Protein AF-A0A1J5GUF3-F1 (afdb_monomer_lite)

Radius of gyration: 13.49 Å; chains: 1; bounding box: 25×30×40 Å

Sequence (94 aa):
MDKYQRLLELGTNGCNYDVETEDIIQKLQDWDAKYGIELSEVSSDSVLLNFKSLPDDVTELASEIYEFCPDTIEQGFGCAEDMIEILIGLTQEP

Foldseek 3Di:
DPQLVVCVVQQAADVVVPGGSVNVVVVVVVQCVVFNKHWDDDHNHDTDIDTPGADPDCPVVLVVVCVVPVCVCVVPQVDSVSVVVVVVVVVDDD

pLDDT: mean 75.62, std 14.67, range [38.88, 90.44]

Structure (mmCIF, N/CA/C/O backbone):
data_AF-A0A1J5GUF3-F1
#
_entry.id   AF-A0A1J5GUF3-F1
#
loop_
_atom_site.group_PDB
_atom_site.id
_atom_site.type_symbol
_atom_site.label_atom_id
_atom_site.label_alt_id
_atom_site.label_comp_id
_atom_site.label_asym_id
_atom_site.label_entity_id
_atom_site.label_seq_id
_atom_site.pdbx_PDB_ins_code
_atom_site.Cartn_x
_atom_site.Cartn_y
_atom_site.Cartn_z
_atom_site.occupancy
_atom_site.B_iso_or_equiv
_atom_site.auth_seq_id
_atom_site.auth_comp_id
_atom_site.auth_asym_id
_atom_site.auth_atom_id
_atom_site.pdbx_PDB_model_num
ATOM 1 N N . MET A 1 1 ? -3.317 17.047 -2.535 1.00 50.56 1 MET A N 1
ATOM 2 C CA . MET A 1 1 ? -2.148 16.251 -2.948 1.00 50.56 1 MET A CA 1
ATOM 3 C C . MET A 1 1 ? -2.613 14.821 -2.965 1.00 50.56 1 MET A C 1
ATOM 5 O O . MET A 1 1 ? -3.084 14.355 -1.933 1.00 50.56 1 MET A O 1
ATOM 9 N N . ASP A 1 2 ? -2.596 14.189 -4.132 1.00 76.31 2 ASP A N 1
ATOM 10 C CA . ASP A 1 2 ? -2.895 12.771 -4.269 1.00 76.31 2 ASP A CA 1
ATOM 11 C C . ASP A 1 2 ? -1.981 11.994 -3.324 1.00 76.31 2 ASP A C 1
ATOM 13 O O . ASP A 1 2 ? -0.758 12.098 -3.402 1.00 76.31 2 ASP A O 1
ATOM 17 N N . LYS A 1 3 ? -2.588 11.274 -2.376 1.00 79.12 3 LYS A N 1
ATOM 18 C CA . LYS A 1 3 ? -1.908 10.545 -1.294 1.00 79.12 3 LYS A CA 1
ATOM 19 C C . LYS A 1 3 ? -0.756 9.682 -1.819 1.00 79.12 3 LYS A C 1
ATOM 21 O O . LYS A 1 3 ? 0.279 9.583 -1.178 1.00 79.12 3 LYS A O 1
ATOM 26 N N . TYR A 1 4 ? -0.924 9.140 -3.022 1.00 88.44 4 TYR A N 1
ATOM 27 C CA . TYR A 1 4 ? 0.005 8.228 -3.681 1.00 88.44 4 TYR A CA 1
ATOM 28 C C . TYR A 1 4 ? 0.964 8.896 -4.677 1.00 88.44 4 TYR A C 1
ATOM 30 O O . TYR A 1 4 ? 1.834 8.227 -5.228 1.00 88.44 4 TYR A O 1
ATOM 38 N N . GLN A 1 5 ? 0.853 10.213 -4.895 1.00 88.12 5 GLN A N 1
ATOM 39 C CA . GLN A 1 5 ? 1.690 10.946 -5.854 1.00 88.12 5 GLN A CA 1
ATOM 40 C C . GLN A 1 5 ? 3.179 10.744 -5.574 1.00 88.12 5 GLN A C 1
ATOM 42 O O . GLN A 1 5 ? 3.979 10.629 -6.498 1.00 88.12 5 GLN A O 1
ATOM 47 N N . ARG A 1 6 ? 3.541 10.665 -4.289 1.00 87.62 6 ARG A N 1
ATOM 48 C CA . ARG A 1 6 ? 4.930 10.528 -3.865 1.00 87.62 6 ARG A CA 1
ATOM 49 C C . ARG A 1 6 ? 5.570 9.219 -4.332 1.00 87.62 6 ARG A C 1
ATOM 51 O O . ARG A 1 6 ? 6.759 9.223 -4.632 1.00 87.62 6 ARG A O 1
ATOM 58 N N . LEU A 1 7 ? 4.789 8.139 -4.434 1.00 88.38 7 LEU A N 1
ATOM 59 C CA . LEU A 1 7 ? 5.270 6.856 -4.952 1.00 88.38 7 LEU A CA 1
ATOM 60 C C . LEU A 1 7 ? 5.632 6.970 -6.435 1.00 88.38 7 LEU A C 1
ATOM 62 O O . LEU A 1 7 ? 6.684 6.497 -6.849 1.00 88.38 7 LEU A O 1
ATOM 66 N N . LEU A 1 8 ? 4.797 7.665 -7.215 1.00 89.31 8 LEU A N 1
ATOM 67 C CA . LEU A 1 8 ? 5.045 7.921 -8.637 1.00 89.31 8 LEU A CA 1
ATOM 68 C C . LEU A 1 8 ? 6.279 8.804 -8.849 1.00 89.31 8 LEU A C 1
ATOM 70 O O . LEU A 1 8 ? 7.087 8.533 -9.730 1.00 89.31 8 LEU A O 1
ATOM 74 N N . GLU A 1 9 ? 6.447 9.850 -8.035 1.00 88.75 9 GLU A N 1
ATOM 75 C CA . GLU A 1 9 ? 7.605 10.752 -8.127 1.00 88.75 9 GLU A CA 1
ATOM 76 C C . GLU A 1 9 ? 8.934 10.050 -7.836 1.00 88.75 9 GLU A C 1
ATOM 78 O O . GLU A 1 9 ? 9.949 10.367 -8.455 1.00 88.75 9 GLU A O 1
ATOM 83 N N . LEU A 1 10 ? 8.935 9.130 -6.869 1.00 87.56 10 LEU A N 1
ATOM 84 C CA . LEU A 1 10 ? 10.127 8.391 -6.457 1.00 87.56 10 LEU A CA 1
ATOM 85 C C . LEU A 1 10 ? 10.347 7.113 -7.270 1.00 87.56 10 LEU A C 1
ATOM 87 O O . LEU A 1 10 ? 11.407 6.501 -7.143 1.00 87.56 10 LEU A O 1
ATOM 91 N N . GLY A 1 11 ? 9.369 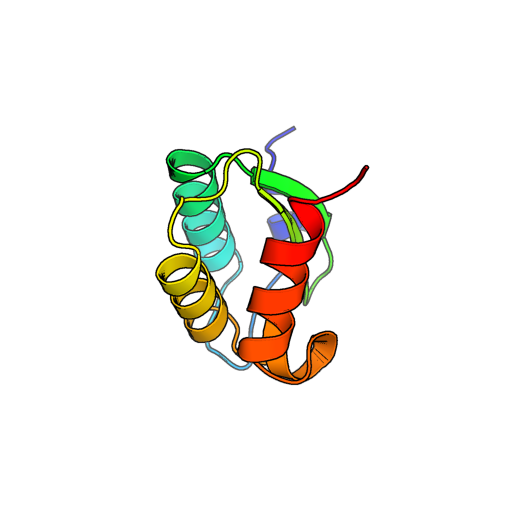6.721 -8.092 1.00 87.19 11 GLY A N 1
ATOM 92 C CA . GLY A 1 11 ? 9.380 5.453 -8.810 1.00 87.19 11 GLY A CA 1
ATOM 93 C C . GLY A 1 11 ? 9.449 4.266 -7.858 1.00 87.19 11 GLY A C 1
ATOM 94 O O . GLY A 1 11 ? 10.182 3.321 -8.139 1.00 87.19 11 GLY A O 1
ATOM 95 N N . THR A 1 12 ? 8.746 4.340 -6.720 1.00 86.06 12 THR A N 1
ATOM 96 C CA . THR A 1 12 ? 8.760 3.286 -5.701 1.00 86.06 12 THR A CA 1
ATOM 97 C C . THR A 1 12 ? 8.342 1.965 -6.328 1.00 86.06 12 THR A C 1
ATOM 99 O O . THR A 1 12 ? 7.266 1.895 -6.917 1.00 86.06 12 THR A O 1
ATOM 102 N N . ASN A 1 13 ? 9.176 0.935 -6.250 1.00 84.88 13 ASN A N 1
ATOM 103 C CA . ASN A 1 13 ? 8.904 -0.354 -6.880 1.00 84.88 13 ASN A CA 1
ATOM 104 C C . ASN A 1 13 ? 9.555 -1.493 -6.088 1.00 84.88 13 ASN A C 1
ATOM 106 O O . ASN A 1 13 ? 10.429 -1.259 -5.261 1.00 84.88 13 ASN A O 1
ATOM 110 N N . GLY A 1 14 ? 9.127 -2.720 -6.369 1.00 80.12 14 GLY A N 1
ATOM 111 C CA . GLY A 1 14 ? 9.790 -3.944 -5.942 1.00 80.12 14 GLY A CA 1
ATOM 112 C C . GLY A 1 14 ? 10.324 -4.685 -7.161 1.00 80.12 14 GLY A C 1
ATOM 113 O O . GLY A 1 14 ? 9.828 -5.763 -7.483 1.00 80.12 14 GLY A O 1
ATOM 114 N N . CYS A 1 15 ? 11.328 -4.125 -7.851 1.00 76.62 15 CYS A N 1
ATOM 115 C CA . CYS A 1 15 ? 11.911 -4.724 -9.067 1.00 76.62 15 CYS A CA 1
ATOM 116 C C . CYS A 1 15 ? 12.318 -6.200 -8.901 1.00 76.62 15 CYS A C 1
ATOM 118 O O . CYS A 1 15 ? 12.282 -6.956 -9.868 1.00 76.62 15 CYS A O 1
ATOM 120 N N . ASN A 1 16 ? 12.700 -6.625 -7.692 1.00 76.31 16 ASN A N 1
ATOM 121 C CA . ASN A 1 16 ? 13.083 -8.014 -7.411 1.00 76.31 16 ASN A CA 1
ATOM 122 C C . ASN A 1 16 ? 11.897 -8.998 -7.435 1.00 76.31 16 ASN A C 1
ATOM 124 O O . ASN A 1 16 ? 12.113 -10.202 -7.554 1.00 76.31 16 ASN A O 1
ATOM 128 N N . TYR A 1 17 ? 10.670 -8.487 -7.335 1.00 72.62 17 TYR A N 1
ATOM 129 C CA . TYR A 1 17 ? 9.431 -9.255 -7.218 1.00 72.62 17 TYR A CA 1
ATOM 130 C C . TYR A 1 17 ? 8.414 -8.920 -8.325 1.00 72.62 17 TYR A C 1
ATOM 132 O O . TYR A 1 17 ? 7.253 -9.288 -8.203 1.00 72.62 17 TYR A O 1
ATOM 140 N N . ASP A 1 18 ? 8.841 -8.243 -9.403 1.00 80.00 18 ASP A N 1
ATOM 141 C CA . ASP A 1 18 ? 7.972 -7.790 -10.511 1.00 80.00 18 ASP A CA 1
ATOM 142 C C . ASP A 1 18 ? 6.835 -6.849 -10.053 1.00 80.00 18 ASP A C 1
ATOM 144 O O . ASP A 1 18 ? 5.780 -6.764 -10.671 1.00 80.00 18 ASP A O 1
ATOM 148 N N . VAL A 1 19 ? 7.050 -6.127 -8.948 1.00 82.81 19 VAL A N 1
ATOM 149 C CA . VAL A 1 19 ? 6.067 -5.192 -8.386 1.00 82.81 19 VAL A CA 1
ATOM 150 C C . VAL A 1 19 ? 6.354 -3.783 -8.904 1.00 82.81 19 VAL A C 1
ATOM 152 O O . VAL A 1 19 ? 7.335 -3.146 -8.508 1.00 82.81 19 VAL A O 1
ATOM 155 N N . GLU A 1 20 ? 5.493 -3.272 -9.780 1.00 87.31 20 GLU A N 1
ATOM 156 C CA . GLU A 1 20 ? 5.570 -1.898 -10.287 1.00 87.31 20 GLU A CA 1
ATOM 157 C C . GLU A 1 20 ? 4.903 -0.891 -9.336 1.00 87.31 20 GLU A C 1
ATOM 159 O O . GLU A 1 20 ? 4.085 -1.242 -8.485 1.00 87.31 20 GLU A O 1
ATOM 164 N N . THR A 1 21 ? 5.217 0.399 -9.496 1.00 88.62 21 THR A N 1
ATOM 165 C CA . THR A 1 21 ? 4.639 1.470 -8.665 1.00 88.62 21 THR A CA 1
ATOM 166 C C . THR A 1 21 ? 3.110 1.469 -8.687 1.00 88.62 21 THR A C 1
ATOM 168 O O . THR A 1 21 ? 2.482 1.740 -7.666 1.00 88.62 21 THR A O 1
ATOM 171 N N . GLU A 1 22 ? 2.497 1.154 -9.829 1.00 88.69 22 GLU A N 1
ATOM 172 C CA . GLU A 1 22 ? 1.038 1.079 -9.963 1.00 88.69 22 GLU A CA 1
ATOM 173 C C . GLU A 1 22 ? 0.438 -0.048 -9.113 1.00 88.69 22 GLU A C 1
ATOM 175 O O . GLU A 1 22 ? -0.576 0.173 -8.451 1.00 88.69 22 GLU A O 1
ATOM 180 N N . ASP A 1 23 ? 1.102 -1.203 -9.049 1.00 88.31 23 ASP A N 1
ATOM 181 C CA . ASP A 1 23 ? 0.670 -2.359 -8.258 1.00 88.31 23 ASP A CA 1
ATOM 182 C C . ASP A 1 23 ? 0.697 -2.035 -6.752 1.00 88.31 23 ASP A C 1
ATOM 184 O O . ASP A 1 23 ? -0.274 -2.267 -6.025 1.00 88.31 23 ASP A O 1
ATOM 188 N N . ILE A 1 24 ? 1.748 -1.332 -6.305 1.00 87.44 24 ILE A N 1
ATOM 189 C CA . ILE A 1 24 ? 1.839 -0.793 -4.937 1.00 87.44 24 ILE A CA 1
ATOM 190 C C . ILE A 1 24 ? 0.679 0.152 -4.651 1.00 87.44 24 ILE A C 1
ATOM 192 O O . ILE A 1 24 ? 0.025 0.040 -3.616 1.00 87.44 24 ILE A O 1
ATOM 196 N N . ILE A 1 25 ? 0.382 1.077 -5.563 1.00 90.06 25 ILE A N 1
ATOM 197 C CA . ILE A 1 25 ? -0.719 2.025 -5.375 1.00 90.06 25 ILE A CA 1
ATOM 198 C C . ILE A 1 25 ? -2.059 1.292 -5.288 1.00 90.06 25 ILE A C 1
ATOM 200 O O . ILE A 1 25 ? -2.864 1.626 -4.417 1.00 90.06 25 ILE A O 1
ATOM 204 N N . GLN A 1 26 ? -2.298 0.287 -6.133 1.00 90.19 26 GLN A N 1
ATOM 205 C CA . GLN A 1 26 ? -3.521 -0.512 -6.078 1.00 90.19 26 GLN A CA 1
ATOM 206 C C . GLN A 1 26 ? -3.655 -1.256 -4.746 1.00 90.19 26 GLN A C 1
ATOM 208 O O . GLN A 1 26 ? -4.722 -1.201 -4.129 1.00 90.19 26 GLN A O 1
ATOM 213 N N . LYS A 1 27 ? -2.582 -1.889 -4.255 1.00 88.50 27 LYS A N 1
ATOM 214 C CA . LYS A 1 27 ? -2.607 -2.588 -2.963 1.00 88.50 27 LYS A CA 1
ATOM 215 C C . LYS A 1 27 ? -2.858 -1.626 -1.801 1.00 88.50 27 LYS A C 1
ATOM 217 O O . LYS A 1 27 ? -3.702 -1.892 -0.947 1.00 88.50 27 LYS A O 1
ATOM 222 N N . LEU A 1 28 ? -2.193 -0.470 -1.805 1.00 88.56 28 LEU A N 1
ATOM 223 C CA . LEU A 1 28 ? -2.395 0.574 -0.801 1.00 88.56 28 LEU A CA 1
ATOM 224 C C . LEU A 1 28 ? -3.829 1.118 -0.813 1.00 88.56 28 LEU A C 1
ATOM 226 O O . LEU A 1 28 ? -4.382 1.386 0.249 1.00 88.56 28 LEU A O 1
ATOM 230 N N . GLN A 1 29 ? -4.452 1.261 -1.984 1.00 90.44 29 GLN A N 1
ATOM 231 C CA . GLN A 1 29 ? -5.854 1.670 -2.095 1.00 90.44 29 GLN A CA 1
ATOM 232 C C . GLN A 1 29 ? -6.819 0.625 -1.526 1.00 90.44 29 GLN A C 1
ATOM 234 O O . GLN A 1 29 ? -7.790 1.004 -0.871 1.00 90.44 29 GLN A O 1
ATOM 239 N N . ASP A 1 30 ? -6.555 -0.666 -1.737 1.00 90.12 30 ASP A N 1
ATOM 240 C CA . ASP A 1 30 ? -7.366 -1.751 -1.171 1.00 90.12 30 ASP A CA 1
ATOM 241 C C . ASP A 1 30 ? -7.302 -1.749 0.365 1.00 90.12 30 ASP A C 1
ATOM 243 O O . ASP A 1 30 ? -8.332 -1.762 1.047 1.00 90.12 30 ASP A O 1
ATOM 247 N N . TRP A 1 31 ? -6.095 -1.607 0.919 1.00 88.06 31 TRP A N 1
ATOM 248 C CA . TRP A 1 31 ? -5.894 -1.446 2.357 1.00 88.06 31 TRP A CA 1
ATOM 249 C C . TRP A 1 31 ? -6.508 -0.155 2.904 1.00 88.06 31 TRP A C 1
ATOM 251 O O . TRP A 1 31 ? -7.098 -0.172 3.983 1.00 88.06 31 TRP A O 1
ATOM 261 N N . ASP A 1 32 ? -6.439 0.955 2.165 1.00 89.56 32 ASP A N 1
ATOM 262 C CA . ASP A 1 32 ? -7.091 2.207 2.556 1.00 89.56 32 ASP A CA 1
ATOM 263 C C . ASP A 1 32 ? -8.611 2.061 2.638 1.00 89.56 32 ASP A C 1
ATOM 265 O O . ASP A 1 32 ? -9.235 2.571 3.565 1.00 89.56 32 ASP A O 1
ATOM 269 N N . ALA A 1 33 ? -9.212 1.342 1.689 1.00 89.75 33 ALA A N 1
ATOM 270 C CA . ALA A 1 33 ? -10.650 1.117 1.656 1.00 89.75 33 ALA A CA 1
ATOM 271 C C . ALA A 1 33 ? -11.129 0.198 2.792 1.00 89.75 33 ALA A C 1
ATOM 273 O O . ALA A 1 33 ? -12.219 0.411 3.326 1.00 89.75 33 ALA A O 1
ATOM 274 N N . LYS A 1 34 ? -10.329 -0.810 3.164 1.00 87.38 34 LYS A N 1
ATOM 275 C CA . LYS A 1 34 ? -10.667 -1.782 4.218 1.00 87.38 34 LYS A CA 1
ATOM 276 C C . LYS A 1 34 ? -10.394 -1.263 5.629 1.00 87.38 34 LYS A C 1
ATOM 278 O O . LYS A 1 34 ? -11.231 -1.414 6.513 1.00 87.38 34 LYS A O 1
ATOM 283 N N . TYR A 1 35 ? -9.226 -0.665 5.829 1.00 86.19 35 TYR A N 1
ATOM 284 C CA . TYR A 1 35 ? -8.654 -0.394 7.151 1.00 86.19 35 TYR A CA 1
ATOM 285 C C . TYR A 1 35 ? -8.420 1.099 7.399 1.00 86.19 35 TYR A C 1
ATOM 287 O O . TYR A 1 35 ? -8.269 1.530 8.544 1.00 86.19 35 TYR A O 1
ATOM 295 N N . GLY A 1 36 ? -8.406 1.901 6.331 1.00 88.25 36 GLY A N 1
ATOM 296 C CA . GLY A 1 36 ? -7.917 3.273 6.349 1.00 88.25 36 GLY A CA 1
ATOM 297 C C . GLY A 1 36 ? -6.415 3.287 6.596 1.00 88.25 36 GLY A C 1
ATOM 298 O O . GLY A 1 36 ? -5.952 2.850 7.641 1.00 88.25 36 GLY A O 1
ATOM 299 N N . ILE A 1 37 ? -5.631 3.824 5.671 1.00 88.31 37 ILE A N 1
ATOM 300 C CA . ILE A 1 37 ? -4.182 3.948 5.855 1.00 88.31 37 ILE A CA 1
ATOM 301 C C . ILE A 1 37 ? -3.766 5.411 5.909 1.00 88.31 37 ILE A C 1
ATOM 303 O O . ILE A 1 37 ? -4.452 6.312 5.421 1.00 88.31 37 ILE A O 1
ATOM 307 N N . GLU A 1 38 ? -2.599 5.669 6.463 1.00 87.38 38 GLU A N 1
ATOM 308 C CA . GLU A 1 38 ? -1.942 6.962 6.425 1.00 87.38 38 GLU A CA 1
ATOM 309 C C . GLU A 1 38 ? -0.481 6.750 6.058 1.00 87.38 38 GLU A C 1
ATOM 311 O O . GLU A 1 38 ? 0.240 6.056 6.766 1.00 87.38 38 GLU A O 1
ATOM 316 N N . LEU A 1 39 ? -0.058 7.306 4.923 1.00 86.06 39 LEU A N 1
ATOM 317 C CA . LEU A 1 39 ? 1.333 7.214 4.495 1.00 86.06 39 LEU A CA 1
ATOM 318 C C . LEU A 1 39 ? 2.162 8.206 5.309 1.00 86.06 39 LEU A C 1
ATOM 320 O O . LEU A 1 39 ? 1.836 9.393 5.345 1.00 86.06 39 LEU A O 1
ATOM 324 N N . SER A 1 40 ? 3.221 7.718 5.947 1.00 82.88 40 SER A N 1
ATOM 325 C CA . SER A 1 40 ? 4.118 8.522 6.779 1.00 82.88 40 SER A CA 1
ATOM 326 C C . SER A 1 40 ? 5.421 8.836 6.054 1.00 82.88 40 SER A C 1
ATOM 328 O O . SER A 1 40 ? 5.800 10.001 5.964 1.00 82.88 40 SER A O 1
ATOM 330 N N . GLU A 1 41 ? 6.079 7.825 5.487 1.00 81.44 41 GLU A N 1
ATOM 331 C CA . GLU A 1 41 ? 7.333 7.992 4.749 1.00 81.44 41 GLU A CA 1
ATOM 332 C C . GLU A 1 41 ? 7.305 7.155 3.469 1.00 81.44 41 GLU A C 1
ATOM 334 O O . GLU A 1 41 ? 6.758 6.057 3.439 1.00 81.44 41 GLU A O 1
ATOM 339 N N . VAL A 1 42 ? 7.860 7.691 2.385 1.00 88.00 42 VAL A N 1
ATOM 340 C CA . VAL A 1 42 ? 7.918 7.011 1.088 1.00 88.00 42 VAL A CA 1
ATOM 341 C C . VAL A 1 42 ? 9.321 7.185 0.533 1.00 88.00 42 VAL A C 1
ATOM 343 O O . VAL A 1 42 ? 9.805 8.313 0.408 1.00 88.00 42 VAL A O 1
ATOM 346 N N . SER A 1 43 ? 9.934 6.065 0.176 1.00 85.44 43 SER A N 1
ATOM 347 C CA . SER A 1 43 ? 11.239 5.960 -0.469 1.00 85.44 43 SER A CA 1
ATOM 348 C C . SER A 1 43 ? 11.108 5.188 -1.783 1.00 85.44 43 SER A C 1
ATOM 350 O O . SER A 1 43 ? 10.052 4.644 -2.093 1.00 85.44 43 SER A O 1
ATOM 352 N N . SER A 1 44 ? 12.174 5.131 -2.579 1.00 84.88 44 SER A N 1
ATOM 353 C CA . SER A 1 44 ? 12.175 4.394 -3.854 1.00 84.88 44 SER A CA 1
ATOM 354 C C . SER A 1 44 ? 12.029 2.874 -3.699 1.00 84.88 44 SER A C 1
ATOM 356 O O . SER A 1 44 ? 11.684 2.208 -4.665 1.00 84.88 44 SER A O 1
ATOM 358 N N . ASP A 1 45 ? 12.285 2.333 -2.508 1.00 82.50 45 ASP A N 1
ATOM 359 C CA . ASP A 1 45 ? 12.282 0.885 -2.235 1.00 82.50 45 ASP A CA 1
ATOM 360 C C . ASP A 1 45 ? 11.478 0.525 -0.969 1.00 82.50 45 ASP A C 1
ATOM 362 O O . ASP A 1 45 ? 11.415 -0.622 -0.555 1.00 82.50 45 ASP A O 1
ATOM 366 N N . SER A 1 46 ? 10.854 1.509 -0.312 1.00 82.50 46 SER A N 1
ATOM 367 C CA . SER A 1 46 ? 10.092 1.266 0.916 1.00 82.50 46 SER A CA 1
ATOM 368 C C . SER A 1 46 ? 8.969 2.278 1.116 1.00 82.50 46 SER A C 1
ATOM 370 O O . SER A 1 46 ? 9.041 3.426 0.667 1.00 82.50 46 SER A O 1
ATOM 372 N N . VAL A 1 47 ? 7.914 1.844 1.806 1.00 84.19 47 VAL A N 1
ATOM 373 C CA . VAL A 1 47 ? 6.764 2.675 2.172 1.00 84.19 47 VAL A CA 1
ATOM 374 C C . VAL A 1 47 ? 6.440 2.427 3.638 1.00 84.19 47 VAL A C 1
ATOM 376 O O . VAL A 1 47 ? 6.134 1.306 4.030 1.00 84.19 47 VAL A O 1
ATOM 379 N N . LEU A 1 48 ? 6.481 3.485 4.442 1.00 84.00 48 LEU A N 1
ATOM 380 C CA . LEU A 1 48 ? 6.028 3.478 5.824 1.00 84.00 48 LEU A CA 1
ATOM 381 C C . LEU A 1 48 ? 4.605 4.027 5.887 1.00 84.00 48 LEU A C 1
ATOM 383 O O . LEU A 1 48 ? 4.336 5.153 5.453 1.00 84.00 48 LEU A O 1
ATOM 387 N N . LEU A 1 49 ? 3.701 3.246 6.468 1.00 85.69 49 LEU A N 1
ATOM 388 C CA . LEU A 1 49 ? 2.300 3.608 6.625 1.00 85.69 49 LEU A CA 1
ATOM 389 C C . LEU A 1 49 ? 1.745 3.142 7.967 1.00 85.69 49 LEU A C 1
ATOM 391 O O . LEU A 1 49 ? 2.271 2.221 8.583 1.00 85.69 49 LEU A O 1
ATOM 395 N N . ASN A 1 50 ? 0.653 3.772 8.384 1.00 83.00 50 ASN A N 1
ATOM 396 C CA . ASN A 1 50 ? -0.100 3.428 9.582 1.00 83.00 50 ASN A CA 1
ATOM 397 C C . ASN A 1 50 ? -1.537 3.052 9.216 1.00 83.00 50 ASN A C 1
ATOM 399 O O . ASN A 1 50 ? -2.173 3.747 8.423 1.00 83.00 50 ASN A O 1
ATOM 403 N N . PHE A 1 51 ? -2.064 1.989 9.821 1.00 84.31 51 PHE A N 1
ATOM 404 C CA . PHE A 1 51 ? -3.469 1.604 9.694 1.00 84.31 51 PHE A CA 1
ATOM 405 C C . PHE A 1 51 ? -4.315 2.337 10.744 1.00 84.31 51 PHE A C 1
ATOM 407 O O . PHE A 1 51 ? -3.956 2.390 11.918 1.00 84.31 51 PHE A O 1
ATOM 414 N N . LYS A 1 52 ? -5.449 2.907 10.331 1.00 85.25 52 LYS A N 1
ATOM 415 C CA . LYS A 1 52 ? -6.392 3.629 11.202 1.00 85.25 52 LYS A CA 1
ATOM 416 C C . LYS A 1 52 ? -7.318 2.684 11.955 1.00 85.25 52 LYS A C 1
ATOM 418 O O . LYS A 1 52 ? -7.797 3.018 13.035 1.00 85.25 52 LYS A O 1
ATOM 423 N N . SER A 1 53 ? -7.610 1.527 11.382 1.00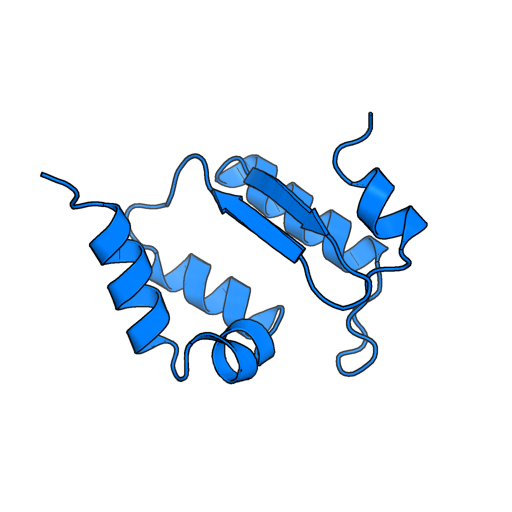 82.12 53 SER A N 1
ATOM 424 C CA . SER A 1 53 ? -8.352 0.453 12.029 1.00 82.12 53 SER A CA 1
ATOM 425 C C . SER A 1 53 ? -7.774 -0.879 11.598 1.00 82.12 53 SER A C 1
ATOM 427 O O . SER A 1 53 ? -7.708 -1.174 10.411 1.00 82.12 53 SER A O 1
ATOM 429 N N . LEU A 1 54 ? -7.357 -1.675 12.573 1.00 78.81 54 LEU A N 1
ATOM 430 C CA . LEU A 1 54 ? -6.918 -3.042 12.345 1.00 78.81 54 LEU A CA 1
ATOM 431 C C . LEU A 1 54 ? -8.118 -3.992 12.483 1.00 78.81 54 LEU A C 1
ATOM 433 O O . LEU A 1 54 ? -9.030 -3.706 13.267 1.00 78.81 54 LEU A O 1
ATOM 437 N N . PRO A 1 55 ? -8.151 -5.097 11.721 1.00 77.69 55 PRO A N 1
ATOM 438 C CA . PRO A 1 55 ? -9.115 -6.163 11.957 1.00 77.69 55 PRO A CA 1
ATOM 439 C C . PRO A 1 55 ? -8.864 -6.819 13.324 1.00 77.69 55 PRO A C 1
ATOM 441 O O . PRO A 1 55 ? -7.743 -6.803 13.826 1.00 77.69 55 PRO A O 1
ATOM 444 N N . ASP A 1 56 ? -9.908 -7.416 13.908 1.00 77.19 56 ASP A N 1
ATOM 445 C CA . ASP A 1 56 ? -9.805 -8.183 15.165 1.00 77.19 56 ASP A CA 1
ATOM 446 C C . ASP A 1 56 ? -8.820 -9.359 15.012 1.00 77.19 56 ASP A C 1
ATOM 448 O O . ASP A 1 56 ? -8.052 -9.669 15.920 1.00 77.19 56 ASP A O 1
ATOM 452 N N . ASP A 1 57 ? -8.802 -9.962 13.818 1.00 78.75 57 ASP A N 1
ATOM 453 C CA . ASP A 1 57 ? -7.813 -10.952 13.412 1.00 78.75 57 ASP A CA 1
ATOM 454 C C . ASP A 1 57 ? -6.804 -10.328 12.443 1.00 78.75 57 ASP A C 1
ATOM 456 O O . ASP A 1 57 ? -7.082 -10.087 11.267 1.00 78.75 57 ASP A O 1
ATOM 460 N N . VAL A 1 58 ? -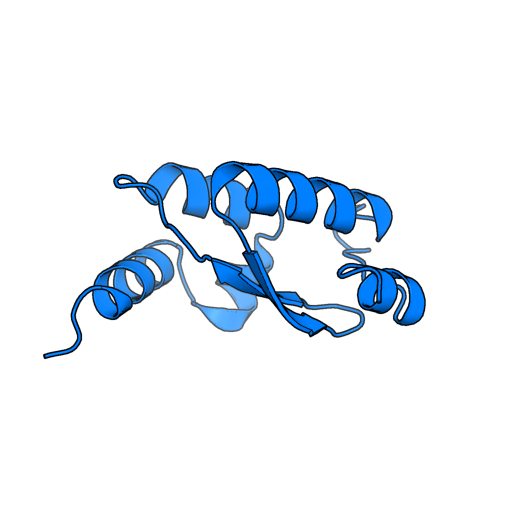5.612 -10.042 12.959 1.00 79.19 58 VAL A N 1
ATOM 461 C CA . VAL A 1 58 ? -4.510 -9.447 12.192 1.0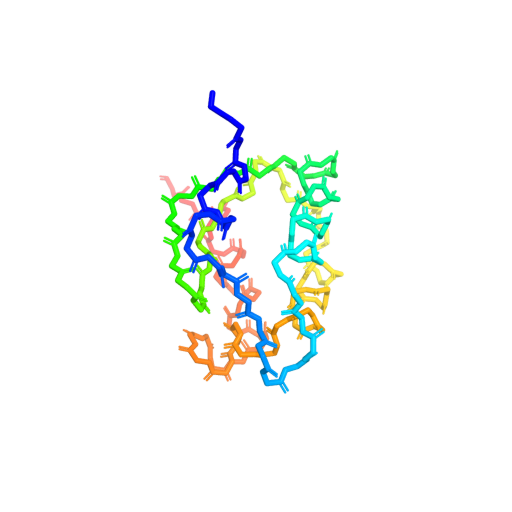0 79.19 58 VAL A CA 1
ATOM 462 C C . VAL A 1 58 ? -3.716 -10.482 11.392 1.00 79.19 58 VAL A C 1
ATOM 464 O O . VAL A 1 58 ? -2.807 -10.108 10.653 1.00 79.19 58 VAL A O 1
ATOM 467 N N . THR A 1 59 ? -4.050 -11.772 11.503 1.00 79.94 59 THR A N 1
ATOM 468 C CA . THR A 1 59 ? -3.314 -12.867 10.855 1.00 79.94 59 THR A CA 1
ATOM 469 C C . THR A 1 59 ? -3.456 -12.804 9.341 1.00 79.94 59 THR A C 1
ATOM 471 O O . THR A 1 59 ? -2.464 -12.940 8.627 1.00 79.94 59 THR A O 1
ATOM 474 N N . GLU A 1 60 ? -4.669 -12.545 8.841 1.00 80.19 60 GLU A N 1
ATOM 475 C CA . GLU A 1 60 ? -4.897 -12.358 7.401 1.00 80.19 60 GLU A CA 1
ATOM 476 C C . GLU A 1 60 ? -4.126 -11.147 6.871 1.00 80.19 60 GLU A C 1
ATOM 478 O O . GLU A 1 60 ? -3.445 -11.252 5.854 1.00 80.19 60 GLU A O 1
ATOM 483 N N . LEU A 1 61 ? -4.151 -10.024 7.598 1.00 81.19 61 LEU A N 1
ATOM 484 C CA . LEU A 1 61 ? -3.408 -8.824 7.214 1.00 81.19 61 LEU A CA 1
ATOM 485 C C . LEU A 1 61 ? -1.892 -9.078 7.193 1.00 81.19 61 LEU A C 1
ATOM 487 O O . LEU A 1 61 ? -1.218 -8.678 6.247 1.00 81.19 61 LEU A O 1
ATOM 491 N N . ALA A 1 62 ? -1.357 -9.767 8.203 1.00 79.88 62 ALA A N 1
ATOM 492 C CA . ALA A 1 62 ? 0.055 -10.134 8.259 1.00 79.88 62 ALA A CA 1
ATOM 493 C C . ALA A 1 62 ? 0.449 -11.058 7.094 1.00 79.88 62 ALA A C 1
ATOM 495 O O . ALA A 1 62 ? 1.499 -10.856 6.485 1.00 79.88 62 ALA A O 1
ATOM 496 N N . SER A 1 63 ? -0.410 -12.020 6.735 1.00 80.81 63 SER A N 1
ATOM 497 C CA . SER A 1 63 ? -0.193 -12.894 5.577 1.00 80.81 63 SER A CA 1
ATOM 498 C C . SER A 1 63 ? -0.201 -12.110 4.266 1.00 80.81 63 SER A C 1
ATOM 500 O O . SER A 1 63 ? 0.700 -12.287 3.452 1.00 80.81 63 SER A O 1
ATOM 502 N N . GLU A 1 64 ? -1.164 -11.201 4.071 1.00 81.44 64 GLU A N 1
ATOM 503 C CA . GLU A 1 64 ? -1.219 -10.355 2.874 1.00 81.44 64 GLU A CA 1
ATOM 504 C C . GLU A 1 64 ? 0.015 -9.451 2.744 1.00 81.44 64 GLU A C 1
ATOM 506 O O . GLU A 1 64 ? 0.512 -9.248 1.638 1.00 81.44 64 GLU A O 1
ATOM 511 N N . ILE A 1 65 ? 0.507 -8.896 3.857 1.00 80.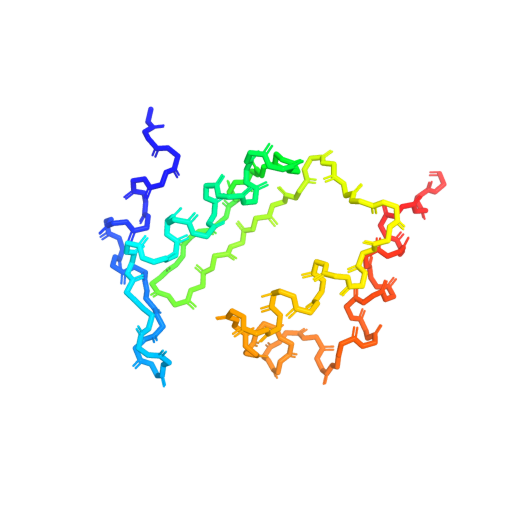69 65 ILE A N 1
ATOM 512 C CA . ILE A 1 65 ? 1.717 -8.062 3.876 1.00 80.69 65 ILE A CA 1
ATOM 513 C C . ILE A 1 65 ? 2.949 -8.904 3.536 1.00 80.69 65 ILE A C 1
ATOM 515 O O . ILE A 1 65 ? 3.770 -8.470 2.731 1.00 80.69 65 ILE A O 1
ATOM 519 N N . TYR A 1 66 ? 3.055 -10.111 4.094 1.00 77.94 66 TYR A N 1
ATOM 520 C CA . TYR A 1 66 ? 4.158 -11.025 3.807 1.00 77.94 66 TYR A CA 1
ATOM 521 C C . TYR A 1 66 ? 4.168 -11.496 2.347 1.00 77.94 66 TYR A C 1
ATOM 523 O O . TYR A 1 66 ? 5.226 -11.528 1.726 1.00 77.94 66 TYR A O 1
ATOM 531 N N . GLU A 1 67 ? 3.008 -11.817 1.766 1.00 78.44 67 GLU A N 1
ATOM 532 C CA . GLU A 1 67 ? 2.917 -12.171 0.343 1.00 78.44 67 GLU A CA 1
ATOM 533 C C . GLU A 1 67 ? 3.252 -10.987 -0.571 1.00 78.44 67 GLU A C 1
ATOM 535 O O . GLU A 1 67 ? 3.869 -11.175 -1.618 1.00 78.44 67 GLU A O 1
ATOM 540 N N . PHE A 1 68 ? 2.855 -9.772 -0.183 1.00 76.19 68 PHE A N 1
ATOM 541 C CA . PHE A 1 68 ? 3.090 -8.570 -0.978 1.00 76.19 68 PHE A CA 1
ATOM 542 C C . PHE A 1 68 ? 4.548 -8.098 -0.925 1.00 76.19 68 PHE A C 1
ATOM 544 O O . PHE A 1 68 ? 5.101 -7.645 -1.925 1.00 76.19 68 PHE A O 1
ATOM 551 N N . CYS A 1 69 ? 5.179 -8.194 0.240 1.00 72.75 69 CYS A N 1
ATOM 552 C CA . CYS A 1 69 ? 6.585 -7.881 0.412 1.00 72.75 69 CYS A CA 1
ATOM 553 C C . CYS A 1 69 ? 7.156 -8.771 1.531 1.00 72.75 69 CYS A C 1
ATOM 555 O O . CYS A 1 69 ? 7.085 -8.401 2.709 1.00 72.75 69 CYS A O 1
ATOM 557 N N . PRO A 1 70 ? 7.740 -9.938 1.198 1.00 68.25 70 PRO A N 1
ATOM 558 C CA . PRO A 1 70 ? 8.329 -10.832 2.205 1.00 68.25 70 PRO A CA 1
ATOM 559 C C . PRO A 1 70 ? 9.494 -10.151 2.943 1.00 68.25 70 PRO A C 1
ATOM 561 O O . PRO A 1 70 ? 9.727 -10.377 4.133 1.00 68.25 70 PRO A O 1
ATOM 564 N N . ASP A 1 71 ? 10.133 -9.202 2.257 1.00 62.31 71 ASP A N 1
ATOM 565 C CA . ASP A 1 71 ? 11.185 -8.319 2.752 1.00 62.31 71 ASP A CA 1
ATOM 566 C C . ASP A 1 71 ? 10.747 -7.447 3.942 1.00 62.31 71 ASP A C 1
ATOM 568 O O . ASP A 1 71 ? 11.568 -7.108 4.793 1.00 62.31 71 ASP A O 1
ATOM 572 N N . THR A 1 72 ? 9.449 -7.138 4.075 1.00 63.12 72 THR A N 1
ATOM 573 C CA . THR A 1 72 ? 8.922 -6.374 5.225 1.00 63.12 72 THR A CA 1
ATOM 574 C C . THR A 1 72 ? 9.227 -7.074 6.548 1.00 63.12 72 THR A C 1
ATOM 576 O O . THR A 1 72 ? 9.408 -6.425 7.576 1.00 63.12 72 THR A O 1
ATOM 579 N N . ILE A 1 73 ? 9.315 -8.405 6.519 1.00 58.09 73 ILE A N 1
ATOM 580 C CA . ILE A 1 73 ? 9.654 -9.228 7.675 1.00 58.09 73 ILE A CA 1
ATOM 581 C C . ILE A 1 73 ? 11.151 -9.526 7.691 1.00 58.09 73 ILE A C 1
ATOM 583 O O . ILE A 1 73 ? 11.792 -9.365 8.730 1.00 58.09 73 ILE A O 1
ATOM 587 N N . GLU A 1 74 ? 11.733 -9.875 6.545 1.00 52.50 74 GLU A N 1
ATOM 588 C CA . GLU A 1 74 ? 13.141 -10.277 6.460 1.00 52.50 74 GLU A CA 1
ATOM 589 C C . GLU A 1 74 ? 14.145 -9.127 6.684 1.00 52.50 74 GLU A C 1
ATOM 591 O O . GLU A 1 74 ? 15.237 -9.380 7.193 1.00 52.50 74 GLU A O 1
ATOM 596 N N . GLN A 1 75 ? 13.788 -7.867 6.398 1.00 45.53 75 GLN A N 1
ATOM 597 C CA . GLN A 1 75 ? 14.672 -6.700 6.575 1.00 45.53 75 GLN A CA 1
ATOM 598 C C . GLN A 1 75 ? 14.281 -5.732 7.704 1.00 45.53 75 GLN A C 1
ATOM 600 O O . GLN A 1 75 ? 14.968 -4.730 7.911 1.00 45.53 75 GLN A O 1
ATOM 605 N N . GLY A 1 76 ? 13.238 -6.037 8.484 1.00 46.53 76 GLY A N 1
ATOM 606 C CA . GLY A 1 76 ? 12.797 -5.176 9.593 1.00 46.53 76 GLY A CA 1
ATOM 607 C C . GLY A 1 76 ? 12.340 -5.889 10.864 1.00 46.53 76 GLY A C 1
ATOM 608 O O . GLY A 1 76 ? 12.506 -5.329 11.945 1.00 46.53 76 GLY A O 1
ATOM 609 N N . PHE A 1 77 ? 11.803 -7.109 10.766 1.00 46.28 77 PHE A N 1
ATOM 610 C CA . PHE A 1 77 ? 11.092 -7.736 11.889 1.00 46.28 77 PHE A CA 1
ATOM 611 C C . PHE A 1 77 ? 11.509 -9.178 12.203 1.00 46.28 77 PHE A C 1
ATOM 613 O O . PHE A 1 77 ? 11.027 -9.740 13.175 1.00 46.28 77 PHE A O 1
ATOM 620 N N . GLY A 1 78 ? 12.445 -9.776 11.463 1.00 38.88 78 GLY A N 1
ATOM 621 C CA . GLY A 1 78 ? 13.039 -11.080 11.782 1.00 38.88 78 GLY A CA 1
ATOM 622 C C . GLY A 1 78 ? 12.127 -12.286 11.517 1.00 38.88 78 GLY A C 1
ATOM 623 O O . GLY A 1 78 ? 12.606 -13.251 10.928 1.00 38.88 78 GLY A O 1
ATOM 624 N N . CYS A 1 79 ? 10.840 -12.225 11.892 1.00 42.03 79 CYS A N 1
ATOM 625 C CA . CYS A 1 79 ? 9.815 -13.261 11.696 1.00 42.03 79 CYS A CA 1
ATOM 626 C C . CYS A 1 79 ? 8.377 -12.687 11.715 1.00 42.03 79 CYS A C 1
ATOM 628 O O . CYS A 1 79 ? 8.110 -11.645 12.309 1.00 42.03 79 CYS A O 1
ATOM 630 N N . ALA A 1 80 ? 7.418 -13.401 11.106 1.00 55.69 80 ALA A N 1
ATOM 631 C CA . ALA A 1 80 ? 5.987 -13.048 11.142 1.00 55.69 80 ALA A CA 1
ATOM 632 C C . ALA A 1 80 ? 5.398 -13.033 12.560 1.00 55.69 80 ALA A C 1
ATOM 634 O O . ALA A 1 80 ? 4.480 -12.270 12.849 1.00 55.69 80 ALA A O 1
ATOM 635 N N . GLU A 1 81 ? 5.969 -13.834 13.455 1.00 55.06 81 GLU A N 1
ATOM 636 C CA . GLU A 1 81 ? 5.610 -13.891 14.872 1.00 55.06 81 GLU A CA 1
ATOM 637 C C . GLU A 1 81 ? 5.957 -12.582 15.609 1.00 55.06 81 GLU A C 1
ATOM 639 O O . GLU A 1 81 ? 5.117 -12.060 16.341 1.00 55.06 81 GLU A O 1
ATOM 644 N N . ASP A 1 82 ? 7.129 -11.993 15.344 1.00 56.31 82 ASP A N 1
ATOM 645 C CA . ASP A 1 82 ? 7.550 -10.694 15.898 1.00 56.31 82 ASP A CA 1
ATOM 646 C C . ASP A 1 82 ? 6.653 -9.543 15.409 1.00 56.31 82 ASP A C 1
ATOM 648 O O . ASP A 1 82 ? 6.322 -8.629 16.167 1.00 56.31 82 ASP A O 1
ATOM 652 N N . MET A 1 83 ? 6.195 -9.598 14.153 1.00 61.06 83 MET A N 1
ATOM 653 C CA . MET A 1 83 ? 5.247 -8.616 13.620 1.00 61.06 83 MET A CA 1
ATOM 654 C C . MET A 1 83 ? 3.900 -8.674 14.353 1.00 61.06 83 MET A C 1
ATOM 656 O O . MET A 1 83 ? 3.351 -7.628 14.699 1.00 61.06 83 MET A O 1
ATOM 660 N N . ILE A 1 84 ? 3.376 -9.878 14.610 1.00 64.31 84 ILE A N 1
ATOM 661 C CA . ILE A 1 84 ? 2.124 -10.073 15.356 1.00 64.31 84 ILE A CA 1
ATOM 662 C C . ILE A 1 84 ? 2.285 -9.574 16.799 1.00 64.31 84 ILE A C 1
ATOM 664 O O . ILE A 1 84 ? 1.405 -8.872 17.297 1.00 64.31 84 ILE A O 1
ATOM 668 N N . GLU A 1 85 ? 3.412 -9.864 17.455 1.00 62.78 85 GLU A N 1
ATOM 669 C CA . GLU A 1 85 ? 3.682 -9.401 18.821 1.00 62.78 85 GLU A CA 1
ATOM 670 C C . GLU A 1 85 ? 3.735 -7.866 18.916 1.00 62.78 85 GLU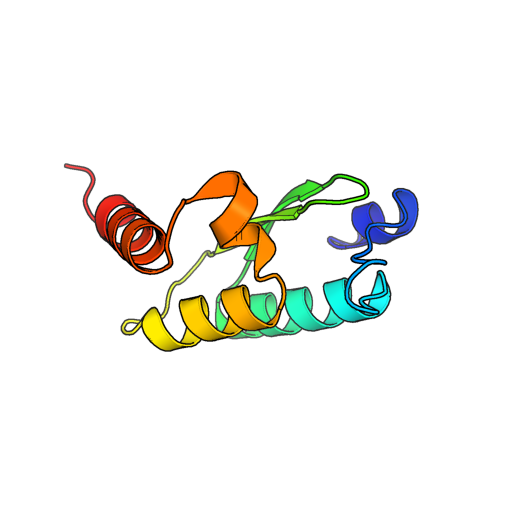 A C 1
ATOM 672 O O . GLU A 1 85 ? 3.172 -7.286 19.847 1.00 62.78 85 GLU A O 1
ATOM 677 N N . ILE A 1 86 ? 4.309 -7.185 17.921 1.00 63.81 86 ILE A N 1
ATOM 678 C CA . ILE A 1 86 ? 4.355 -5.715 17.871 1.00 63.81 86 ILE A CA 1
ATOM 679 C C . ILE A 1 86 ? 2.990 -5.115 17.523 1.00 63.81 86 ILE A C 1
ATOM 681 O O . ILE A 1 86 ? 2.585 -4.134 18.149 1.00 63.81 86 ILE A O 1
ATOM 685 N N . LEU A 1 87 ? 2.239 -5.712 16.590 1.00 61.75 87 LEU A N 1
ATOM 686 C CA . LEU A 1 87 ? 0.880 -5.260 16.272 1.00 61.75 87 LEU A CA 1
ATOM 687 C C . LEU A 1 87 ? -0.051 -5.381 17.486 1.00 61.75 87 LEU A C 1
ATOM 689 O O . LEU A 1 87 ? -0.842 -4.476 17.744 1.00 61.75 87 LEU A O 1
ATOM 693 N N . ILE A 1 88 ? 0.076 -6.464 18.260 1.00 60.19 88 ILE A N 1
ATOM 694 C CA . ILE A 1 88 ? -0.669 -6.666 19.509 1.00 60.19 88 ILE A CA 1
ATOM 695 C C . ILE A 1 88 ? -0.158 -5.709 20.598 1.00 60.19 88 ILE A C 1
ATOM 697 O O . ILE A 1 88 ? -0.966 -5.095 21.296 1.00 60.19 88 ILE A O 1
ATOM 701 N N . GLY A 1 89 ? 1.157 -5.514 20.724 1.00 55.84 89 GLY A N 1
ATOM 702 C CA . GLY A 1 89 ? 1.768 -4.613 21.707 1.00 55.84 89 GLY A CA 1
ATOM 703 C C . GLY A 1 89 ? 1.362 -3.143 21.546 1.00 55.84 89 GLY A C 1
ATOM 704 O O . GLY A 1 89 ? 1.172 -2.450 22.542 1.00 55.84 89 GLY A O 1
ATOM 705 N N . LEU A 1 90 ? 1.124 -2.679 20.315 1.00 54.34 90 LEU A N 1
ATOM 706 C CA . LEU A 1 90 ? 0.622 -1.326 20.025 1.00 54.34 90 LEU A CA 1
ATOM 707 C C . LEU A 1 90 ? -0.846 -1.108 20.443 1.00 54.34 90 LEU A C 1
ATOM 709 O O . LEU A 1 90 ? -1.299 0.031 20.519 1.00 54.34 90 LEU A O 1
ATOM 713 N N . THR A 1 91 ? -1.595 -2.173 20.753 1.00 48.25 91 THR A N 1
ATOM 714 C CA . THR A 1 91 ? -2.962 -2.071 21.304 1.00 48.25 91 THR A CA 1
ATOM 715 C C . THR A 1 91 ? -2.991 -1.975 22.833 1.00 48.25 91 THR A C 1
ATOM 717 O O . THR A 1 91 ? -4.067 -1.887 23.429 1.00 48.25 91 THR A O 1
ATOM 720 N N . GLN A 1 92 ? -1.825 -1.990 23.487 1.00 43.47 92 GLN A N 1
ATOM 721 C CA . GLN A 1 92 ? -1.678 -1.948 24.940 1.00 43.47 92 GLN A CA 1
ATOM 722 C C . GLN A 1 92 ? -0.642 -0.882 25.349 1.00 43.47 92 GLN A C 1
ATOM 724 O O . GLN A 1 92 ? 0.426 -1.210 25.860 1.00 43.47 92 GLN A O 1
ATOM 729 N N . GLU A 1 93 ? -0.961 0.403 25.179 1.00 39.38 93 GLU A N 1
ATOM 730 C CA . GLU A 1 93 ? -0.351 1.436 26.032 1.00 39.38 93 GLU A CA 1
ATOM 731 C C . GLU A 1 93 ? -1.215 1.635 27.299 1.00 39.38 93 GLU A C 1
ATOM 733 O O . GLU A 1 93 ? -2.445 1.667 27.187 1.00 39.38 93 GLU A O 1
ATOM 738 N N . PRO A 1 94 ? -0.614 1.724 28.505 1.00 45.53 94 PRO A N 1
ATOM 739 C CA . PRO A 1 94 ? -1.299 2.138 29.734 1.00 45.53 94 PRO A CA 1
ATOM 740 C C . PRO A 1 94 ? -1.639 3.637 29.779 1.00 45.53 94 PRO A C 1
ATOM 742 O O . PRO A 1 94 ? -0.927 4.445 29.143 1.00 45.53 94 PRO A O 1
#

Secondary structure (DSSP, 8-state):
--TTHHHHHHT--BGGGTB-HHHHHHHHHHHHHHH-EEEEEE-SS-EEEEESS--S--HHHHHHHHHH-THHHHTTTSSHHHHHHHHHHTT---